Protein AF-A0A0F2T3B1-F1 (afdb_monomer_lite)

Organism: Streptomyces rubellomurinus (strain ATCC 31215) (NCBI:txid359131)

Radius of gyration: 17.21 Å; chains: 1; bounding box: 53×24×45 Å

Foldseek 3Di:
DLLVQLLVCCVVPVQNLVSLQVSLVVLVNDPVLLVVLCVVCCVPQPVDHDPPCSNVSSVVCVVLCSNQRFDDDDPVLVVLLVVLVVLDVVLPDDDPSLVSVLVNCSRNVVSVVNVVSSVPDHRDPPPDD

Secondary structure (DSSP, 8-state):
-HHHHHHHHHHHHS-HHHHHHHHHHHTT--HHHHHHHHHHHHHHHTSSPPTT-HHHHHHHHHHTTTT-------HHHHHHHHHHHHHHHHH----HHHHHHHHHHHHHT-HHHHHHHHHTPPPPPP---

Sequence (129 aa):
TPAQAYATLARRTREPLRSARAVCTALAIPAAETDRRLDDCYDALLANPRPNSEADTGELLEALGVFDVPKTLTPHELAVVDLFLTAIDALGDIRAGHQHGLTRWFTTGNLTAAYLSLTATKPLPTTGN

Structure (mmCIF, N/CA/C/O backbone):
data_AF-A0A0F2T3B1-F1
#
_entry.id   AF-A0A0F2T3B1-F1
#
loop_
_atom_site.group_PDB
_atom_site.id
_atom_site.type_symbol
_atom_site.label_atom_id
_atom_site.label_alt_id
_atom_site.label_comp_id
_atom_site.label_asym_id
_atom_site.label_entity_id
_atom_site.label_seq_id
_atom_site.pdbx_PDB_ins_code
_atom_site.Cartn_x
_atom_site.Cartn_y
_atom_site.Cartn_z
_atom_site.occupancy
_atom_site.B_iso_or_equiv
_atom_site.auth_seq_id
_atom_site.auth_comp_id
_atom_site.auth_asym_id
_atom_site.auth_atom_id
_atom_site.pdbx_PDB_model_num
ATOM 1 N N . THR A 1 1 ? 7.760 11.872 -7.343 1.00 91.75 1 THR A N 1
ATOM 2 C CA . THR A 1 1 ? 7.065 10.928 -6.440 1.00 91.75 1 THR A CA 1
ATOM 3 C C . THR A 1 1 ? 7.769 9.578 -6.471 1.00 91.75 1 THR A C 1
ATOM 5 O O . THR A 1 1 ? 8.597 9.379 -7.366 1.00 91.75 1 THR A O 1
ATOM 8 N N . PRO A 1 2 ? 7.492 8.656 -5.533 1.00 96.50 2 PRO A N 1
ATOM 9 C CA . PRO A 1 2 ? 7.978 7.278 -5.609 1.00 96.50 2 PRO A CA 1
ATOM 10 C C . PRO A 1 2 ? 7.673 6.596 -6.953 1.00 96.50 2 PRO A C 1
ATOM 12 O O . PRO A 1 2 ? 8.589 6.009 -7.531 1.00 96.50 2 PRO A O 1
ATOM 15 N N . ALA A 1 3 ? 6.472 6.777 -7.526 1.00 97.38 3 ALA A N 1
ATOM 16 C CA . ALA A 1 3 ? 6.146 6.275 -8.868 1.00 97.38 3 ALA A CA 1
ATOM 17 C C . ALA A 1 3 ? 7.102 6.789 -9.954 1.00 97.38 3 ALA A C 1
ATOM 19 O O . ALA A 1 3 ? 7.596 6.020 -10.777 1.00 97.38 3 ALA A O 1
ATOM 20 N N . GLN A 1 4 ? 7.423 8.086 -9.948 1.00 97.75 4 GLN A N 1
ATOM 21 C CA . GLN A 1 4 ? 8.346 8.674 -10.928 1.00 97.75 4 GLN A CA 1
ATOM 22 C C . GLN A 1 4 ? 9.784 8.161 -10.758 1.00 97.75 4 GLN A C 1
ATOM 24 O O . GLN A 1 4 ? 10.489 7.941 -11.749 1.00 97.75 4 GLN A O 1
ATOM 29 N N . ALA A 1 5 ? 10.225 7.960 -9.512 1.00 98.00 5 ALA A N 1
ATOM 30 C CA . ALA A 1 5 ? 11.535 7.386 -9.219 1.00 98.00 5 ALA A CA 1
ATOM 31 C C . ALA A 1 5 ? 11.616 5.939 -9.725 1.00 98.00 5 ALA A C 1
ATOM 33 O O . ALA A 1 5 ? 12.559 5.592 -10.440 1.00 98.00 5 ALA A O 1
ATOM 34 N N . TYR A 1 6 ? 10.585 5.138 -9.444 1.00 98.25 6 TYR A N 1
ATOM 35 C CA . TYR A 1 6 ? 10.430 3.793 -9.988 1.00 98.25 6 TYR A CA 1
ATOM 36 C C . TYR A 1 6 ? 10.493 3.804 -11.518 1.00 98.25 6 TYR A C 1
ATOM 38 O O . TYR A 1 6 ? 11.326 3.108 -12.094 1.00 98.25 6 TYR A O 1
ATOM 46 N N . ALA A 1 7 ? 9.677 4.633 -12.175 1.00 97.69 7 ALA A N 1
ATOM 47 C CA . ALA A 1 7 ? 9.578 4.663 -13.631 1.00 97.69 7 ALA A CA 1
ATOM 48 C C . ALA A 1 7 ? 10.922 5.014 -14.286 1.00 97.69 7 ALA A C 1
ATOM 50 O O . ALA A 1 7 ? 11.313 4.436 -15.302 1.00 97.69 7 ALA A O 1
ATOM 51 N N . THR A 1 8 ? 11.660 5.944 -13.676 1.00 97.88 8 THR A N 1
ATOM 52 C CA . THR A 1 8 ? 12.997 6.342 -14.128 1.00 97.88 8 THR A CA 1
ATOM 53 C C . THR A 1 8 ? 14.002 5.201 -13.989 1.00 97.88 8 THR A C 1
ATOM 55 O O . THR A 1 8 ? 14.778 4.952 -14.915 1.00 97.88 8 THR A O 1
ATOM 58 N N . LEU A 1 9 ? 13.997 4.503 -12.850 1.00 97.44 9 LEU A N 1
ATOM 59 C CA . LEU A 1 9 ? 14.886 3.370 -12.600 1.00 97.44 9 LEU A CA 1
ATOM 60 C C . LEU A 1 9 ? 14.564 2.202 -13.533 1.00 97.44 9 LEU A C 1
ATOM 62 O O . LEU A 1 9 ? 15.455 1.751 -14.248 1.00 97.44 9 LEU A O 1
ATOM 66 N N . ALA A 1 10 ? 13.299 1.786 -13.602 1.00 96.44 10 ALA A N 1
ATOM 67 C CA . ALA A 1 10 ? 12.850 0.656 -14.411 1.00 96.44 10 ALA A CA 1
ATOM 68 C C . ALA A 1 10 ? 13.175 0.852 -15.897 1.00 96.44 10 ALA A C 1
ATOM 70 O O . ALA A 1 10 ? 13.669 -0.068 -16.545 1.00 96.44 10 ALA A O 1
ATOM 71 N N . ARG A 1 11 ? 13.004 2.074 -16.421 1.00 95.44 11 ARG A N 1
ATOM 72 C CA . ARG A 1 11 ? 13.357 2.407 -17.809 1.00 95.44 11 ARG A CA 1
ATOM 73 C C . ARG A 1 11 ? 14.856 2.266 -18.084 1.00 95.44 11 ARG A C 1
ATOM 75 O O . ARG A 1 11 ? 15.250 1.841 -19.168 1.00 95.44 11 ARG A O 1
ATOM 82 N N . ARG A 1 12 ? 15.702 2.645 -17.122 1.00 95.75 12 ARG A N 1
ATOM 83 C CA . ARG A 1 12 ? 17.167 2.606 -17.266 1.00 95.75 12 ARG A CA 1
ATOM 84 C C . ARG A 1 12 ? 17.734 1.204 -17.083 1.00 95.75 12 ARG A C 1
ATOM 86 O O . ARG A 1 12 ? 18.636 0.824 -17.820 1.00 95.75 12 ARG A O 1
ATOM 93 N N . THR A 1 13 ? 17.231 0.459 -16.104 1.00 94.50 13 THR A N 1
ATOM 94 C CA . THR A 1 13 ? 17.767 -0.856 -15.727 1.00 94.50 13 THR A CA 1
ATOM 95 C C . THR A 1 13 ? 17.125 -1.996 -16.503 1.00 94.50 13 THR A C 1
ATOM 97 O O . THR A 1 13 ? 17.756 -3.031 -16.678 1.00 94.50 13 THR A O 1
ATOM 100 N N . ARG A 1 14 ? 15.887 -1.809 -16.980 1.00 92.62 14 ARG A N 1
ATOM 101 C CA . ARG A 1 14 ? 15.013 -2.874 -17.497 1.00 92.62 14 ARG A CA 1
ATOM 102 C C . ARG A 1 14 ? 14.746 -3.975 -16.466 1.00 92.62 14 ARG A C 1
ATOM 104 O O . ARG A 1 14 ? 14.453 -5.108 -16.830 1.00 92.62 14 ARG A O 1
ATOM 111 N N . GLU A 1 15 ? 14.811 -3.630 -15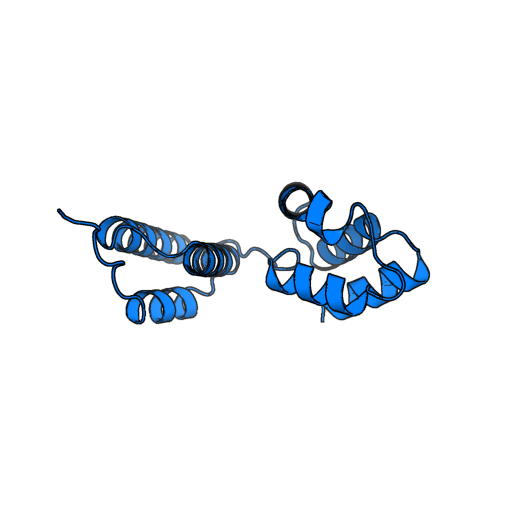.179 1.00 93.50 15 GLU A N 1
ATOM 112 C CA . GLU A 1 15 ? 14.544 -4.542 -14.064 1.00 93.50 15 GLU A CA 1
ATOM 113 C C . GLU A 1 15 ? 13.420 -3.977 -13.169 1.00 93.50 15 GLU A C 1
ATOM 115 O O . GLU A 1 15 ? 13.704 -3.334 -12.152 1.00 93.50 15 GLU A O 1
ATOM 120 N N . PRO A 1 16 ? 12.133 -4.186 -13.518 1.00 94.19 16 PRO A N 1
ATOM 121 C CA . PRO A 1 16 ? 10.999 -3.587 -12.808 1.00 94.19 16 PRO A CA 1
ATOM 122 C C . PRO A 1 16 ? 10.933 -3.973 -11.327 1.00 94.19 16 PRO A C 1
ATOM 124 O O . PRO A 1 16 ? 10.894 -3.097 -10.467 1.00 94.19 16 PRO A O 1
ATOM 127 N N . LEU A 1 17 ? 11.006 -5.270 -11.008 1.00 95.50 17 LEU A N 1
ATOM 128 C CA . LEU A 1 17 ? 10.936 -5.747 -9.622 1.00 95.50 17 LEU A CA 1
ATOM 129 C C . LEU A 1 17 ? 12.064 -5.168 -8.755 1.00 95.50 17 LEU A C 1
ATOM 131 O O . LEU A 1 17 ? 11.827 -4.678 -7.651 1.00 95.50 17 LEU A O 1
ATOM 135 N N . ARG A 1 18 ? 13.301 -5.180 -9.265 1.00 95.88 18 ARG A N 1
ATOM 136 C CA . ARG A 1 18 ? 14.451 -4.604 -8.551 1.00 95.88 18 ARG A CA 1
ATOM 137 C C . ARG A 1 18 ? 14.325 -3.094 -8.390 1.00 95.88 18 ARG A C 1
ATOM 139 O O . ARG A 1 18 ? 14.696 -2.572 -7.345 1.00 95.88 18 ARG A O 1
ATOM 146 N N . SER A 1 19 ? 13.760 -2.405 -9.377 1.00 97.38 19 SER A N 1
ATOM 147 C CA . SER A 1 19 ? 13.513 -0.963 -9.299 1.00 97.38 19 SER A CA 1
ATOM 148 C C . SER A 1 19 ? 12.480 -0.628 -8.220 1.00 97.38 19 SER A C 1
ATOM 150 O O . SER A 1 19 ? 12.705 0.297 -7.445 1.00 97.38 19 SER A O 1
ATOM 152 N N . ALA A 1 20 ? 11.399 -1.406 -8.100 1.00 97.19 20 ALA A N 1
ATOM 153 C CA . ALA A 1 20 ? 10.418 -1.231 -7.026 1.00 97.19 20 ALA A CA 1
ATOM 154 C C . ALA A 1 20 ? 11.048 -1.460 -5.641 1.00 97.19 20 ALA A C 1
ATOM 156 O O . ALA A 1 20 ? 10.943 -0.594 -4.773 1.00 97.19 20 ALA A O 1
ATOM 157 N N . ARG A 1 21 ? 11.807 -2.553 -5.467 1.00 97.62 21 ARG A N 1
ATOM 158 C CA . ARG A 1 21 ? 12.561 -2.831 -4.228 1.00 97.62 21 ARG A CA 1
ATOM 159 C C . ARG A 1 21 ? 13.540 -1.713 -3.868 1.00 97.62 21 ARG A C 1
ATOM 161 O O . ARG A 1 21 ? 13.652 -1.349 -2.698 1.00 97.62 21 ARG A O 1
ATOM 168 N N . ALA A 1 22 ? 14.238 -1.157 -4.857 1.00 97.94 22 ALA A N 1
ATOM 169 C CA . ALA A 1 22 ? 15.180 -0.062 -4.648 1.00 97.94 22 ALA A CA 1
ATOM 170 C C . ALA A 1 22 ? 14.478 1.205 -4.139 1.00 97.94 22 ALA A C 1
ATOM 172 O O . ALA A 1 22 ? 14.975 1.846 -3.215 1.00 97.94 22 ALA A O 1
ATOM 173 N N . VAL A 1 23 ? 13.303 1.537 -4.686 1.00 98.12 23 VAL A N 1
ATOM 174 C CA . VAL A 1 23 ? 12.494 2.663 -4.197 1.00 98.12 23 VAL A CA 1
ATOM 175 C C . VAL A 1 23 ? 12.011 2.413 -2.766 1.00 98.12 23 VAL A C 1
ATOM 177 O O . VAL A 1 23 ? 12.191 3.285 -1.921 1.00 98.12 23 VAL A O 1
ATOM 180 N N . CYS A 1 24 ? 11.482 1.225 -2.453 1.00 97.31 24 CYS A N 1
ATOM 181 C CA . CYS A 1 24 ? 11.071 0.877 -1.086 1.00 97.31 24 CYS A CA 1
ATOM 182 C C . CYS A 1 24 ? 12.238 0.964 -0.088 1.00 97.31 24 CYS A C 1
ATOM 184 O O . CYS A 1 24 ? 12.085 1.511 1.003 1.00 97.31 24 CYS A O 1
ATOM 186 N N . THR A 1 25 ? 13.425 0.507 -0.494 1.00 97.44 25 THR A N 1
ATOM 187 C CA . THR A 1 25 ? 14.653 0.599 0.310 1.00 97.44 25 THR A CA 1
ATOM 188 C C . THR A 1 25 ? 15.048 2.056 0.558 1.00 97.44 25 THR A C 1
ATOM 190 O O . THR A 1 25 ? 15.370 2.423 1.686 1.00 97.44 25 THR A O 1
ATOM 193 N N . ALA A 1 26 ? 14.987 2.910 -0.468 1.00 97.62 26 ALA A N 1
ATOM 194 C CA . ALA A 1 26 ? 15.281 4.338 -0.337 1.00 97.62 26 ALA A CA 1
ATOM 195 C C . ALA A 1 26 ? 14.294 5.067 0.594 1.00 97.62 26 ALA A C 1
ATOM 197 O O . ALA A 1 26 ? 14.662 6.048 1.235 1.00 97.62 26 ALA A O 1
ATOM 198 N N . LEU A 1 27 ? 13.059 4.570 0.691 1.00 96.06 27 LEU A N 1
ATOM 199 C CA . LEU A 1 27 ? 12.027 5.052 1.612 1.00 96.06 27 LEU A CA 1
ATOM 200 C C . LEU A 1 27 ? 12.120 4.431 3.018 1.00 96.06 27 LEU A C 1
ATOM 202 O O . LEU A 1 27 ? 11.253 4.686 3.849 1.00 96.06 27 LEU A O 1
ATOM 206 N N . ALA A 1 28 ? 13.152 3.621 3.284 1.00 95.31 28 ALA A N 1
ATOM 207 C CA . ALA A 1 28 ? 13.346 2.885 4.533 1.00 95.31 28 ALA A CA 1
ATOM 208 C C . ALA A 1 28 ? 12.169 1.960 4.909 1.00 95.31 28 ALA A C 1
ATOM 210 O O . ALA A 1 28 ? 11.937 1.682 6.087 1.00 95.31 28 ALA A O 1
ATOM 211 N N . ILE A 1 29 ? 11.434 1.451 3.914 1.00 94.19 29 ILE A N 1
ATOM 212 C CA . ILE A 1 29 ? 10.396 0.439 4.134 1.00 94.19 29 ILE A CA 1
ATOM 213 C C . ILE A 1 29 ? 11.093 -0.892 4.470 1.00 94.19 29 ILE A C 1
ATOM 215 O O . ILE A 1 29 ? 12.010 -1.293 3.746 1.00 94.19 29 ILE A O 1
ATOM 219 N N . PRO A 1 30 ? 10.688 -1.603 5.541 1.00 91.56 30 PRO A N 1
ATOM 220 C CA . PRO A 1 30 ? 11.284 -2.888 5.896 1.00 91.56 30 PRO A CA 1
ATOM 221 C C . PRO A 1 30 ? 11.234 -3.904 4.746 1.00 91.56 30 PRO A C 1
ATOM 223 O O . PRO A 1 30 ? 10.242 -3.987 4.021 1.00 91.56 30 PRO A O 1
ATOM 226 N N . ALA A 1 31 ? 12.285 -4.718 4.609 1.00 91.25 31 ALA A N 1
ATOM 227 C CA . ALA A 1 31 ? 12.405 -5.687 3.515 1.00 91.25 31 ALA A CA 1
ATOM 228 C C . ALA A 1 31 ? 11.250 -6.702 3.495 1.00 91.25 31 ALA A C 1
ATOM 230 O O . ALA A 1 31 ? 10.642 -6.903 2.452 1.00 91.25 31 ALA A O 1
ATOM 231 N N . ALA A 1 32 ? 10.883 -7.256 4.655 1.00 90.38 32 ALA A N 1
ATOM 232 C CA . ALA A 1 32 ? 9.776 -8.210 4.758 1.00 90.38 32 ALA A CA 1
ATOM 233 C C . ALA A 1 32 ? 8.433 -7.611 4.304 1.00 90.38 32 ALA A C 1
ATOM 235 O O . ALA A 1 32 ? 7.650 -8.274 3.632 1.00 90.38 32 ALA A O 1
ATOM 236 N N . GLU A 1 33 ? 8.183 -6.341 4.631 1.00 90.31 33 GLU A N 1
ATOM 237 C CA . GLU A 1 33 ? 6.971 -5.642 4.195 1.00 90.31 33 GLU A CA 1
ATOM 238 C C . GLU A 1 33 ? 7.018 -5.317 2.698 1.00 90.31 33 GLU A C 1
ATOM 240 O O . GLU A 1 33 ? 6.010 -5.425 2.004 1.00 90.31 33 GLU A O 1
ATOM 245 N N . THR A 1 34 ? 8.197 -4.958 2.187 1.00 93.62 34 THR A N 1
ATOM 246 C CA . THR A 1 34 ? 8.422 -4.740 0.754 1.00 93.62 34 THR A CA 1
ATOM 247 C C . THR A 1 34 ? 8.138 -6.011 -0.042 1.00 93.62 34 THR A C 1
ATOM 249 O O . THR A 1 34 ? 7.407 -5.953 -1.025 1.00 93.62 34 THR A O 1
ATOM 252 N N . ASP A 1 35 ? 8.682 -7.151 0.386 1.00 93.31 35 ASP A N 1
ATOM 253 C CA . ASP A 1 35 ? 8.481 -8.432 -0.292 1.00 93.31 35 ASP A CA 1
ATOM 254 C C . ASP A 1 35 ? 7.009 -8.846 -0.257 1.00 93.31 35 ASP A C 1
ATOM 256 O O . ASP A 1 35 ? 6.445 -9.108 -1.312 1.00 93.31 35 ASP A O 1
ATOM 260 N N . ARG A 1 36 ? 6.345 -8.756 0.904 1.00 91.81 36 ARG A N 1
ATOM 261 C CA . ARG A 1 36 ? 4.906 -9.038 1.023 1.00 91.81 36 ARG A CA 1
ATOM 262 C C . ARG A 1 36 ? 4.065 -8.219 0.035 1.00 91.81 36 ARG A C 1
ATOM 264 O O . ARG A 1 36 ? 3.250 -8.775 -0.689 1.00 91.81 36 ARG A O 1
ATOM 271 N N . ARG A 1 37 ? 4.268 -6.896 -0.021 1.00 91.75 37 ARG A N 1
ATOM 272 C CA . ARG A 1 37 ? 3.505 -6.008 -0.921 1.00 91.75 37 ARG A CA 1
ATOM 273 C C . ARG A 1 37 ? 3.800 -6.259 -2.395 1.00 91.75 37 ARG A C 1
ATOM 275 O O . ARG A 1 37 ? 2.920 -6.091 -3.237 1.00 91.75 37 ARG A O 1
ATOM 282 N N . LEU A 1 38 ? 5.049 -6.583 -2.723 1.00 94.44 38 LEU A N 1
ATOM 283 C CA . LEU A 1 38 ? 5.430 -6.863 -4.101 1.00 94.44 38 LEU A CA 1
ATOM 284 C C . LEU A 1 38 ? 4.890 -8.214 -4.555 1.00 94.44 38 LEU A C 1
ATOM 286 O O . LEU A 1 38 ? 4.397 -8.277 -5.674 1.00 94.44 38 LEU A O 1
ATOM 290 N N . ASP A 1 39 ? 4.901 -9.232 -3.696 1.00 93.44 39 ASP A N 1
ATOM 291 C CA . ASP A 1 39 ? 4.304 -10.540 -3.973 1.00 93.44 39 ASP A CA 1
ATOM 292 C C . ASP A 1 39 ? 2.802 -10.409 -4.280 1.00 93.44 39 ASP A C 1
ATOM 294 O O . ASP A 1 39 ? 2.340 -10.948 -5.286 1.00 93.44 39 ASP A O 1
ATOM 298 N N . ASP A 1 40 ? 2.066 -9.592 -3.513 1.00 88.81 40 ASP A N 1
ATOM 299 C CA . ASP A 1 40 ? 0.627 -9.340 -3.717 1.00 88.81 40 ASP A CA 1
ATOM 300 C C . ASP A 1 40 ? 0.295 -8.760 -5.112 1.00 88.81 40 ASP A C 1
ATOM 302 O O . ASP A 1 40 ? -0.816 -8.934 -5.618 1.00 88.81 40 ASP A O 1
ATOM 306 N N . CYS A 1 41 ? 1.235 -8.047 -5.746 1.00 89.94 41 CYS A N 1
ATOM 307 C CA . CYS A 1 41 ? 1.014 -7.362 -7.027 1.00 89.94 41 CYS A CA 1
ATOM 308 C C . CYS A 1 41 ? 1.888 -7.881 -8.181 1.00 89.94 41 CYS A C 1
ATOM 310 O O . CYS A 1 41 ? 1.770 -7.391 -9.311 1.00 89.94 41 CYS A O 1
ATOM 312 N N . TYR A 1 42 ? 2.757 -8.862 -7.917 1.00 91.50 42 TYR A N 1
ATOM 313 C CA . TYR A 1 42 ? 3.830 -9.259 -8.825 1.00 91.50 42 TYR A CA 1
ATOM 314 C C . TYR A 1 42 ? 3.296 -9.734 -10.174 1.00 91.50 42 TYR A C 1
ATOM 316 O O . TYR A 1 42 ? 3.667 -9.184 -11.214 1.00 91.50 42 TYR A O 1
ATOM 324 N N . ASP A 1 43 ? 2.385 -10.705 -10.162 1.00 89.88 43 ASP A N 1
ATOM 325 C CA . ASP A 1 43 ? 1.849 -11.300 -11.388 1.00 89.88 43 ASP A CA 1
ATOM 326 C C . ASP A 1 43 ? 1.080 -10.281 -12.234 1.00 89.88 43 ASP A C 1
ATOM 328 O O . ASP A 1 43 ? 1.158 -10.292 -13.464 1.00 89.88 43 ASP A O 1
ATOM 332 N N . ALA A 1 44 ? 0.371 -9.362 -11.575 1.00 87.81 44 ALA A N 1
ATOM 333 C CA . ALA A 1 44 ? -0.463 -8.372 -12.239 1.00 87.81 44 ALA A CA 1
ATOM 334 C C . ALA A 1 44 ? 0.349 -7.237 -12.881 1.00 87.81 44 ALA A C 1
ATOM 336 O O . ALA A 1 44 ? -0.040 -6.735 -13.936 1.00 87.81 44 ALA A O 1
ATOM 337 N N . LEU A 1 45 ? 1.450 -6.813 -12.250 1.00 89.44 45 LEU A N 1
ATOM 338 C CA . LEU A 1 45 ? 2.140 -5.569 -12.616 1.00 89.44 45 LEU A CA 1
ATOM 339 C C . LEU A 1 45 ? 3.603 -5.742 -13.032 1.00 89.44 45 LEU A C 1
ATOM 341 O O . LEU A 1 45 ? 4.123 -4.904 -13.768 1.00 89.44 45 LEU A O 1
ATOM 345 N N . LEU A 1 46 ? 4.291 -6.783 -12.560 1.00 91.19 46 LEU A N 1
ATOM 346 C CA . LEU A 1 46 ? 5.755 -6.866 -12.627 1.00 91.19 46 LEU A CA 1
ATOM 347 C C . LEU A 1 46 ? 6.283 -8.102 -13.360 1.00 91.19 46 LEU A C 1
ATOM 349 O O . LEU A 1 46 ? 7.395 -8.038 -13.885 1.00 91.19 46 LEU A O 1
ATOM 353 N N . ALA A 1 47 ? 5.515 -9.193 -13.429 1.00 91.25 47 ALA A N 1
ATOM 354 C CA . ALA A 1 47 ? 5.928 -10.430 -14.095 1.00 91.25 47 ALA A CA 1
ATOM 355 C C . ALA A 1 47 ? 6.094 -10.258 -15.615 1.00 91.25 47 ALA A C 1
ATOM 357 O O . ALA A 1 47 ? 7.029 -10.794 -16.206 1.00 91.25 47 ALA A O 1
ATOM 358 N N . ASN A 1 48 ? 5.209 -9.478 -16.246 1.00 87.62 48 ASN A N 1
ATOM 359 C CA . ASN A 1 48 ? 5.192 -9.250 -17.694 1.00 87.62 48 ASN A CA 1
ATOM 360 C C . ASN A 1 48 ? 5.064 -7.747 -18.008 1.00 87.62 48 ASN A C 1
ATOM 362 O O . ASN A 1 48 ? 3.982 -7.284 -18.383 1.00 87.62 48 ASN A O 1
ATOM 366 N N . PRO A 1 49 ? 6.142 -6.960 -17.832 1.00 81.50 49 PRO A N 1
ATOM 367 C CA . PRO A 1 49 ? 6.103 -5.517 -18.041 1.00 81.50 49 PRO A CA 1
ATOM 368 C C . PRO A 1 49 ? 5.809 -5.192 -19.509 1.00 81.50 49 PRO A C 1
ATOM 370 O O . PRO A 1 49 ? 6.441 -5.728 -20.424 1.00 81.50 49 PRO A O 1
ATOM 373 N N . ARG A 1 50 ? 4.858 -4.284 -19.748 1.00 84.81 50 ARG A N 1
ATOM 374 C CA . ARG A 1 50 ? 4.573 -3.805 -21.103 1.00 84.81 50 ARG A CA 1
ATOM 375 C C . ARG A 1 50 ? 5.653 -2.800 -21.531 1.00 84.81 50 ARG A C 1
ATOM 377 O O . ARG A 1 50 ? 6.129 -2.019 -20.706 1.00 84.81 50 ARG A O 1
ATOM 384 N N . PRO A 1 51 ? 6.048 -2.770 -22.815 1.00 86.19 51 PRO A N 1
ATOM 385 C CA . PRO A 1 51 ? 6.972 -1.751 -23.299 1.00 86.19 51 PRO A CA 1
ATOM 386 C C . PRO A 1 51 ? 6.435 -0.337 -23.040 1.00 86.19 51 PRO A C 1
ATOM 388 O O . PRO A 1 51 ? 5.279 -0.055 -23.347 1.00 86.19 51 PRO A O 1
ATOM 391 N N . ASN A 1 52 ? 7.290 0.554 -22.528 1.00 90.44 52 ASN A N 1
ATOM 392 C CA . ASN A 1 52 ? 6.984 1.962 -22.249 1.00 90.44 52 ASN A CA 1
ATOM 393 C C . ASN A 1 52 ? 5.883 2.219 -21.199 1.00 90.44 52 ASN A C 1
ATOM 395 O O . ASN A 1 52 ? 5.403 3.348 -21.108 1.00 90.44 52 ASN A O 1
ATOM 399 N N . SER A 1 53 ? 5.491 1.223 -20.396 1.00 93.50 53 SER A N 1
ATOM 400 C CA . SER A 1 53 ? 4.451 1.376 -19.366 1.00 93.50 53 SER A CA 1
ATOM 401 C C . SER A 1 53 ? 4.994 1.716 -17.977 1.00 93.50 53 SER A C 1
ATOM 403 O O . SER A 1 53 ? 4.274 1.582 -16.990 1.00 93.50 53 SER A O 1
ATOM 405 N N . GLU A 1 54 ? 6.267 2.099 -17.846 1.00 96.25 54 GLU A N 1
ATOM 406 C CA . GLU A 1 54 ? 6.909 2.232 -16.532 1.00 96.25 54 GLU A CA 1
ATOM 407 C C . GLU A 1 54 ? 6.273 3.336 -15.680 1.00 96.25 54 GLU A C 1
ATOM 409 O O . GLU A 1 54 ? 6.234 3.211 -14.458 1.00 96.25 54 GLU A O 1
ATOM 414 N N . ALA A 1 55 ? 5.767 4.397 -16.319 1.00 96.62 55 ALA A N 1
ATOM 415 C CA . ALA A 1 55 ? 5.041 5.471 -15.643 1.00 96.62 55 ALA A CA 1
ATOM 416 C C . ALA A 1 55 ? 3.728 4.945 -15.046 1.00 96.62 55 ALA A C 1
ATOM 418 O O . ALA A 1 55 ? 3.584 4.949 -13.826 1.00 96.62 55 ALA A O 1
ATOM 419 N N . ASP A 1 56 ? 2.853 4.384 -15.884 1.00 95.38 56 ASP A N 1
ATOM 420 C CA . ASP A 1 56 ? 1.568 3.805 -15.469 1.00 95.38 56 ASP A CA 1
ATOM 421 C C . ASP A 1 56 ? 1.752 2.714 -14.404 1.00 95.38 56 ASP A C 1
ATOM 423 O O . ASP A 1 56 ? 1.025 2.651 -13.417 1.00 95.38 56 ASP A O 1
ATOM 427 N N . THR A 1 57 ? 2.769 1.864 -14.567 1.00 95.81 57 THR A N 1
ATOM 428 C CA . THR A 1 57 ? 3.083 0.806 -13.595 1.00 95.81 57 THR A CA 1
ATOM 429 C C . THR A 1 57 ? 3.508 1.411 -12.258 1.00 95.81 57 THR A C 1
ATOM 431 O O . THR A 1 57 ? 3.056 0.959 -11.211 1.00 95.81 57 THR A O 1
ATOM 434 N N . GLY A 1 58 ? 4.337 2.459 -12.278 1.00 96.62 58 GLY A N 1
ATOM 435 C CA . GLY A 1 58 ? 4.722 3.189 -11.073 1.00 96.62 58 GLY A CA 1
ATOM 436 C C . GLY A 1 58 ? 3.524 3.792 -10.348 1.00 96.62 58 GLY A C 1
ATOM 437 O O . GLY A 1 58 ? 3.436 3.681 -9.127 1.00 96.62 58 GLY A O 1
ATOM 438 N N . GLU A 1 59 ? 2.591 4.388 -11.090 1.00 96.50 59 GLU A N 1
ATOM 439 C CA . GLU A 1 59 ? 1.358 4.951 -10.533 1.00 96.50 59 GLU A CA 1
ATOM 440 C C . GLU A 1 59 ? 0.472 3.872 -9.904 1.00 96.50 59 GLU A C 1
ATOM 442 O O . GLU A 1 59 ? -0.031 4.063 -8.798 1.00 96.50 59 GLU A O 1
ATOM 447 N N . LEU A 1 60 ? 0.334 2.711 -10.551 1.00 94.88 60 LEU A N 1
ATOM 448 C CA . LEU A 1 60 ? -0.416 1.579 -10.002 1.00 94.88 60 LEU A CA 1
ATOM 449 C C . LEU A 1 60 ? 0.224 1.032 -8.719 1.00 94.88 60 LEU A C 1
ATOM 451 O O . LEU A 1 60 ? -0.485 0.783 -7.747 1.00 94.88 60 LEU A O 1
ATOM 455 N N . LEU A 1 61 ? 1.553 0.901 -8.671 1.00 95.12 61 LEU A N 1
ATOM 456 C CA . LEU A 1 61 ? 2.268 0.495 -7.453 1.00 95.12 61 LEU A CA 1
ATOM 457 C C . LEU A 1 61 ? 2.055 1.502 -6.309 1.00 95.12 61 LEU A C 1
ATOM 459 O O . LEU A 1 61 ? 1.848 1.107 -5.162 1.00 95.12 61 LEU A O 1
ATOM 463 N N . GLU A 1 62 ? 2.073 2.804 -6.608 1.00 93.88 62 GLU A N 1
ATOM 464 C CA . GLU A 1 62 ? 1.809 3.860 -5.624 1.00 93.88 62 GLU A CA 1
ATOM 465 C C . GLU A 1 62 ? 0.348 3.843 -5.143 1.00 93.88 62 GLU A C 1
ATOM 467 O O . GLU A 1 62 ? 0.085 4.000 -3.949 1.00 93.88 62 GLU A O 1
ATOM 472 N N . ALA A 1 63 ? -0.603 3.588 -6.043 1.00 89.75 63 ALA A N 1
ATOM 473 C CA . ALA A 1 63 ? -2.021 3.464 -5.714 1.00 89.75 63 ALA A CA 1
ATOM 474 C C . ALA A 1 63 ? -2.317 2.247 -4.823 1.00 89.75 63 ALA A C 1
ATOM 476 O O . ALA A 1 63 ? -3.132 2.356 -3.909 1.00 89.75 63 ALA A O 1
ATOM 477 N N . LEU A 1 64 ? -1.618 1.129 -5.048 1.00 88.81 64 LEU A N 1
ATOM 478 C CA . LEU A 1 64 ? -1.686 -0.087 -4.227 1.00 88.81 64 LEU A CA 1
ATOM 479 C C . LEU A 1 64 ? -0.940 0.032 -2.887 1.00 88.81 64 LEU A C 1
ATOM 481 O O . LEU A 1 64 ? -0.939 -0.908 -2.095 1.00 88.81 64 LEU A O 1
ATOM 485 N N . GLY A 1 65 ? -0.278 1.164 -2.629 1.00 90.69 65 GLY A N 1
ATOM 486 C CA . GLY A 1 65 ? 0.429 1.415 -1.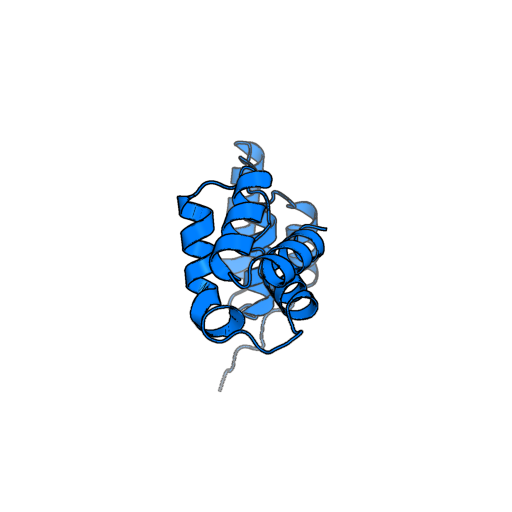377 1.00 90.69 65 GLY A CA 1
ATOM 487 C C . GLY A 1 65 ? 1.778 0.706 -1.250 1.00 90.69 65 GLY A C 1
ATOM 488 O O . GLY A 1 65 ? 2.344 0.639 -0.158 1.00 90.69 65 GLY A O 1
ATOM 489 N N . VAL A 1 66 ? 2.357 0.214 -2.352 1.00 94.25 66 VAL A N 1
ATOM 490 C CA . VAL A 1 66 ? 3.682 -0.439 -2.343 1.00 94.25 66 VAL A CA 1
ATOM 491 C C . VAL A 1 66 ? 4.738 0.482 -1.724 1.00 94.25 66 VAL A C 1
ATOM 493 O O . VAL A 1 66 ? 5.566 0.039 -0.927 1.00 94.25 66 VAL A O 1
ATOM 496 N N . PHE A 1 67 ? 4.649 1.781 -2.013 1.00 94.81 67 PHE A N 1
ATOM 497 C CA . PHE A 1 67 ? 5.587 2.804 -1.545 1.00 94.81 67 PHE A CA 1
ATOM 498 C C . PHE A 1 67 ? 5.163 3.527 -0.260 1.00 94.81 67 PHE A C 1
ATOM 500 O O . PHE A 1 67 ? 5.804 4.505 0.123 1.00 94.81 67 PHE A O 1
ATOM 507 N N . ASP A 1 68 ? 4.108 3.080 0.420 1.00 92.62 68 ASP A N 1
ATOM 508 C CA . ASP A 1 68 ? 3.686 3.726 1.660 1.00 92.62 68 ASP A CA 1
ATOM 509 C C . ASP A 1 68 ? 4.664 3.449 2.792 1.00 92.62 68 ASP A C 1
ATOM 511 O O . ASP A 1 68 ? 4.934 2.297 3.131 1.00 92.62 68 ASP A O 1
ATOM 515 N N . VAL A 1 69 ? 5.160 4.499 3.435 1.00 90.56 69 VAL A N 1
ATOM 516 C CA . VAL A 1 69 ? 6.044 4.338 4.588 1.00 90.56 69 VAL A CA 1
ATOM 517 C C . VAL A 1 69 ? 5.192 3.959 5.802 1.00 90.56 69 VAL A C 1
ATOM 519 O O . VAL A 1 69 ? 4.368 4.774 6.230 1.00 90.56 69 VAL A O 1
ATOM 522 N N . PRO A 1 70 ? 5.341 2.739 6.357 1.00 85.81 70 PRO A N 1
ATOM 523 C CA . PRO A 1 70 ? 4.600 2.358 7.545 1.00 85.81 70 PRO A CA 1
ATOM 524 C C . PRO A 1 70 ? 5.036 3.235 8.719 1.00 85.81 70 PRO A C 1
ATOM 526 O O . PRO A 1 70 ? 6.228 3.443 8.956 1.00 85.81 70 PRO A O 1
ATOM 529 N N . LYS A 1 71 ? 4.060 3.744 9.465 1.00 88.88 71 LYS A N 1
ATOM 530 C CA . LYS A 1 71 ? 4.297 4.504 10.688 1.00 88.88 71 LYS A CA 1
ATOM 531 C C . LYS A 1 71 ? 4.179 3.567 11.883 1.00 88.88 71 LYS A C 1
ATOM 533 O O . LYS A 1 71 ? 3.199 2.840 12.014 1.00 88.88 71 LYS A O 1
ATOM 538 N N . THR A 1 72 ? 5.127 3.652 12.812 1.00 89.38 72 THR A N 1
ATOM 539 C CA . THR A 1 72 ? 4.940 3.068 14.143 1.00 89.38 72 THR A CA 1
ATOM 540 C C . THR A 1 72 ? 3.854 3.850 14.873 1.00 89.38 72 THR A C 1
ATOM 542 O O . THR A 1 72 ? 4.061 5.007 15.247 1.00 89.38 72 THR A O 1
ATOM 545 N N . LEU A 1 73 ? 2.687 3.234 15.043 1.00 90.56 73 LEU A N 1
ATOM 546 C CA . LEU A 1 73 ? 1.573 3.838 15.762 1.00 90.56 73 LEU A CA 1
ATOM 547 C C . LEU A 1 73 ? 1.880 3.916 17.260 1.00 90.56 73 LEU A C 1
ATOM 549 O O . LEU A 1 73 ? 2.431 2.990 17.858 1.00 90.56 73 LEU A O 1
ATOM 553 N N . THR A 1 74 ? 1.510 5.035 17.871 1.00 94.88 74 THR A N 1
ATOM 554 C CA . THR A 1 74 ? 1.546 5.197 19.329 1.00 94.88 74 THR A CA 1
ATOM 555 C C . THR A 1 74 ? 0.470 4.333 20.003 1.00 94.88 74 THR A C 1
ATOM 557 O O . THR A 1 74 ? -0.512 3.967 19.356 1.00 94.88 74 THR A O 1
ATOM 560 N N . PRO A 1 75 ? 0.569 4.052 21.319 1.00 96.19 75 PRO A N 1
ATOM 561 C CA . PRO A 1 75 ? -0.474 3.314 22.039 1.00 96.19 75 PRO A CA 1
ATOM 562 C C . PRO A 1 75 ? -1.875 3.929 21.903 1.00 96.19 75 PRO A C 1
ATOM 564 O O . PRO A 1 75 ? -2.860 3.209 21.783 1.00 96.19 75 PRO A O 1
ATOM 567 N N . HIS A 1 76 ? -1.966 5.262 21.870 1.00 95.75 76 HIS A N 1
ATOM 568 C CA . HIS A 1 76 ? -3.230 5.962 21.648 1.00 95.75 76 HIS A CA 1
ATOM 569 C C . HIS A 1 76 ? -3.772 5.738 20.228 1.00 95.75 76 HIS A C 1
ATOM 571 O O . HIS A 1 76 ? -4.958 5.494 20.045 1.00 95.75 76 HIS A O 1
ATOM 577 N N . GLU A 1 77 ? -2.911 5.803 19.213 1.00 94.81 77 GLU A N 1
ATOM 578 C CA . GLU A 1 77 ? -3.307 5.560 17.822 1.00 94.81 77 GLU A CA 1
ATOM 579 C C . GLU A 1 77 ? -3.740 4.112 17.590 1.00 94.81 77 GLU A C 1
ATOM 581 O O . GLU A 1 77 ? -4.702 3.887 16.863 1.00 94.81 77 GLU A O 1
ATOM 586 N N . LEU A 1 78 ? -3.091 3.148 18.248 1.00 95.06 78 LEU A N 1
ATOM 587 C CA .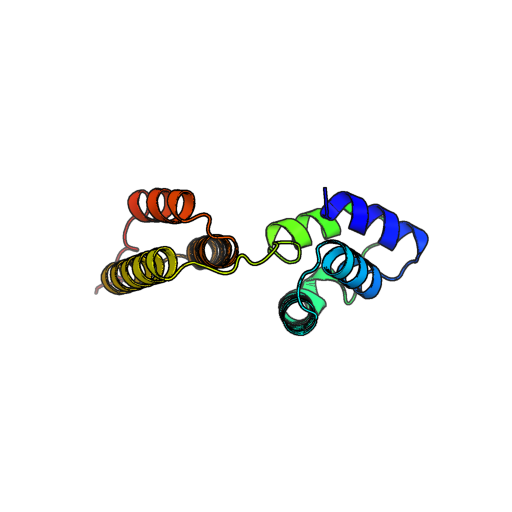 LEU A 1 78 ? -3.519 1.747 18.242 1.00 95.06 78 LEU A CA 1
ATOM 588 C C . LEU A 1 78 ? -4.914 1.585 18.852 1.00 95.06 78 LEU A C 1
ATOM 590 O O . LEU A 1 78 ? -5.776 0.985 18.222 1.00 95.06 78 LEU A O 1
ATOM 594 N N . ALA A 1 79 ? -5.178 2.210 20.004 1.00 96.06 79 ALA A N 1
ATOM 595 C CA . ALA A 1 79 ? -6.510 2.184 20.610 1.00 96.06 79 ALA A CA 1
ATOM 596 C C . ALA A 1 79 ? -7.586 2.792 19.689 1.00 96.06 79 ALA A C 1
ATOM 598 O O . ALA A 1 79 ? -8.717 2.315 19.642 1.00 96.06 79 ALA A O 1
ATOM 599 N N . VAL A 1 80 ? -7.243 3.829 18.918 1.00 95.12 80 VAL A N 1
ATOM 600 C CA . VAL A 1 80 ? -8.144 4.395 17.902 1.00 95.12 80 VAL A CA 1
ATOM 601 C C . VAL A 1 80 ? -8.362 3.423 16.734 1.00 95.12 80 VAL A C 1
ATOM 603 O O . VAL A 1 80 ? -9.489 3.305 16.257 1.00 95.12 80 VAL A O 1
ATOM 606 N N . VAL A 1 81 ? -7.329 2.702 16.283 1.00 94.12 81 VAL A N 1
ATOM 607 C CA . VAL A 1 81 ? -7.473 1.639 15.270 1.00 94.12 81 VAL A CA 1
ATOM 608 C C . VAL A 1 81 ? -8.401 0.529 15.764 1.00 94.12 81 VAL A C 1
ATOM 610 O O . VAL A 1 81 ? -9.299 0.138 15.023 1.00 94.12 81 VAL A O 1
ATOM 613 N N . ASP A 1 82 ? -8.275 0.092 17.016 1.00 94.38 82 ASP A N 1
ATOM 614 C CA . ASP A 1 82 ? -9.157 -0.930 17.596 1.00 94.38 82 ASP A CA 1
ATOM 615 C C . ASP A 1 82 ? -10.632 -0.485 17.607 1.00 94.38 82 ASP A C 1
ATOM 617 O O . ASP A 1 82 ? -11.540 -1.267 17.300 1.00 94.38 82 ASP A O 1
ATOM 621 N N . LEU A 1 83 ? -10.888 0.799 17.887 1.00 94.69 83 LEU A N 1
ATOM 622 C CA . LEU A 1 83 ? -12.231 1.381 17.791 1.00 94.69 83 LEU A CA 1
ATOM 623 C C . LEU A 1 83 ? -12.751 1.398 16.348 1.00 94.69 83 LEU A C 1
ATOM 625 O O . LEU A 1 83 ? -13.934 1.130 16.128 1.00 94.69 83 LEU A O 1
ATOM 629 N N . PHE A 1 84 ? -11.896 1.677 15.359 1.00 92.31 84 PHE A N 1
ATOM 630 C CA . PHE A 1 84 ? -12.297 1.586 13.954 1.00 92.31 84 PHE A CA 1
ATOM 631 C C . PHE A 1 84 ? -12.642 0.162 13.543 1.00 92.31 84 PHE A C 1
ATOM 633 O O . PHE A 1 84 ? -13.661 -0.030 12.887 1.00 92.31 84 PHE A O 1
ATOM 640 N N . LEU A 1 85 ? -11.832 -0.824 13.930 1.00 90.50 85 LEU A N 1
ATOM 641 C CA . LEU A 1 85 ? -12.096 -2.231 13.630 1.00 90.50 85 LEU A CA 1
ATOM 642 C C . LEU A 1 85 ? -13.427 -2.678 14.246 1.00 90.50 85 LEU A C 1
ATOM 644 O O . LEU A 1 85 ? -14.262 -3.238 13.546 1.00 90.50 85 LEU A O 1
ATOM 648 N N . THR A 1 86 ? -13.691 -2.289 15.497 1.00 91.88 86 THR A N 1
ATOM 649 C CA . THR A 1 86 ? -14.987 -2.529 16.155 1.00 91.88 86 THR A CA 1
ATOM 650 C C . THR A 1 86 ? -16.154 -1.901 15.379 1.00 91.88 86 THR A C 1
ATOM 652 O O . THR A 1 86 ? -17.212 -2.511 15.227 1.00 91.88 86 THR A O 1
ATOM 655 N N . ALA A 1 87 ? -15.984 -0.674 14.875 1.00 89.25 87 ALA A N 1
ATOM 656 C CA . ALA A 1 87 ? -17.013 0.007 14.091 1.00 89.25 87 ALA A CA 1
ATOM 657 C C . ALA A 1 87 ? -17.240 -0.648 12.717 1.00 89.25 87 ALA A C 1
ATOM 659 O O . ALA A 1 87 ? -18.379 -0.710 12.260 1.00 89.25 87 ALA A O 1
ATOM 660 N N . ILE A 1 88 ? -16.178 -1.139 12.073 1.00 87.44 88 ILE A N 1
ATOM 661 C CA . ILE A 1 88 ? -16.249 -1.881 10.806 1.00 87.44 88 ILE A CA 1
ATOM 662 C C . ILE A 1 88 ? -17.013 -3.189 11.012 1.00 87.44 88 ILE A C 1
ATOM 664 O O . ILE A 1 88 ? -17.949 -3.458 10.263 1.00 87.44 88 ILE A O 1
ATOM 668 N N . ASP A 1 89 ? -16.686 -3.945 12.060 1.00 86.38 89 ASP A N 1
ATOM 669 C CA . ASP A 1 89 ? -17.377 -5.194 12.388 1.00 86.38 89 ASP A CA 1
ATOM 670 C C . ASP A 1 89 ? -18.874 -4.959 12.645 1.00 86.38 89 ASP A C 1
ATOM 672 O O . ASP A 1 89 ? -19.722 -5.723 12.184 1.00 86.38 89 ASP A O 1
ATOM 676 N N . ALA A 1 90 ? -19.219 -3.863 13.330 1.00 87.00 90 ALA A N 1
ATOM 677 C CA . ALA A 1 90 ? -20.609 -3.479 13.567 1.00 87.00 90 ALA A CA 1
ATOM 678 C C . ALA A 1 90 ? -21.346 -3.022 12.292 1.00 87.00 90 ALA A C 1
ATOM 680 O O . ALA A 1 90 ? -22.565 -3.175 12.201 1.00 87.00 90 ALA A O 1
ATOM 681 N N . LEU A 1 91 ? -20.631 -2.447 11.320 1.00 84.00 91 LEU A N 1
ATOM 682 C CA . LEU A 1 91 ? -21.197 -1.986 10.050 1.00 84.00 91 LEU A CA 1
ATOM 683 C C . LEU A 1 91 ? -21.546 -3.151 9.107 1.00 84.00 91 LEU A C 1
ATOM 685 O O . LEU A 1 91 ? -22.425 -3.000 8.256 1.00 84.00 91 LEU A O 1
ATOM 689 N N . GLY A 1 92 ? -20.891 -4.303 9.274 1.00 79.94 92 GLY A N 1
ATOM 690 C CA . GLY A 1 92 ? -21.025 -5.458 8.389 1.00 79.94 92 GLY A CA 1
ATOM 691 C C . GLY A 1 92 ? -20.219 -5.288 7.100 1.00 79.94 92 GLY A C 1
ATOM 692 O O . GLY A 1 92 ? -19.166 -4.650 7.088 1.00 79.94 92 GLY A O 1
ATOM 693 N N . ASP A 1 93 ? -20.696 -5.868 5.996 1.00 79.06 93 ASP A N 1
ATOM 694 C CA . ASP A 1 93 ? -19.927 -5.901 4.750 1.00 79.06 93 ASP A CA 1
ATOM 695 C C . ASP A 1 93 ? -19.603 -4.495 4.216 1.00 79.06 93 ASP A C 1
ATOM 697 O O . ASP A 1 93 ? -20.482 -3.678 3.914 1.00 79.06 93 ASP A O 1
ATOM 701 N N . ILE A 1 94 ? -18.307 -4.250 4.013 1.00 77.94 94 ILE A N 1
ATOM 702 C CA . ILE A 1 94 ? -17.769 -3.078 3.321 1.00 77.94 94 ILE A CA 1
ATOM 703 C C . ILE A 1 94 ? -17.169 -3.486 1.975 1.00 77.94 94 ILE A C 1
ATOM 705 O O . ILE A 1 94 ? -16.664 -4.590 1.788 1.00 77.94 94 ILE A O 1
ATOM 709 N N . ARG A 1 95 ? -17.205 -2.578 0.993 1.00 77.50 95 ARG A N 1
ATOM 710 C CA . ARG A 1 95 ? -16.630 -2.845 -0.336 1.00 77.50 95 ARG A CA 1
ATOM 711 C C . ARG A 1 95 ? -15.116 -3.069 -0.231 1.00 77.50 95 ARG A C 1
ATOM 713 O O . ARG A 1 95 ? -14.434 -2.279 0.416 1.00 77.50 95 ARG A O 1
ATOM 720 N N . ALA A 1 96 ? -14.575 -4.039 -0.971 1.00 72.50 96 ALA A N 1
ATOM 721 C CA . ALA A 1 96 ? -13.148 -4.392 -0.940 1.00 72.50 96 ALA A CA 1
ATOM 722 C C . ALA A 1 96 ? -12.195 -3.197 -1.169 1.00 72.50 96 ALA A C 1
ATOM 724 O O . ALA A 1 96 ? -11.209 -3.037 -0.455 1.00 72.50 96 ALA A O 1
ATOM 725 N N . GLY A 1 97 ? -12.515 -2.296 -2.107 1.00 73.00 97 GLY A N 1
ATOM 726 C CA . GLY A 1 97 ? -11.714 -1.081 -2.328 1.00 73.00 97 GLY A CA 1
ATOM 727 C C . GLY A 1 97 ? -11.715 -0.118 -1.133 1.00 73.00 97 GLY A C 1
ATOM 728 O O . GLY A 1 97 ? -10.724 0.559 -0.875 1.00 73.00 97 GLY A O 1
ATOM 729 N N . HIS A 1 98 ? -12.806 -0.093 -0.364 1.00 75.75 98 HIS A N 1
ATOM 730 C CA . HIS A 1 98 ? -12.906 0.693 0.862 1.00 75.75 98 HIS A CA 1
ATOM 731 C C . HIS A 1 98 ? -12.070 0.072 1.990 1.00 75.75 98 HIS A C 1
ATOM 733 O O . HIS A 1 98 ? -11.335 0.776 2.678 1.00 75.75 98 HIS A O 1
ATOM 739 N N . GLN A 1 99 ? -12.117 -1.256 2.125 1.00 79.94 99 GLN A N 1
ATOM 740 C CA . GLN A 1 99 ? -11.279 -2.004 3.065 1.00 79.94 99 GLN A CA 1
ATOM 741 C C . GLN A 1 99 ? -9.780 -1.807 2.782 1.00 79.94 99 GLN A C 1
ATOM 743 O O . GLN A 1 99 ? -8.990 -1.615 3.710 1.00 79.94 99 GLN A O 1
ATOM 748 N N . HIS A 1 100 ? -9.388 -1.789 1.504 1.00 78.62 100 HIS A N 1
ATOM 749 C CA . HIS A 1 100 ? -8.012 -1.506 1.093 1.00 78.62 100 HIS A CA 1
ATOM 750 C C . HIS A 1 100 ? -7.564 -0.097 1.524 1.00 78.62 100 HIS A C 1
ATOM 752 O O . HIS A 1 100 ? -6.499 0.055 2.122 1.00 78.62 100 HIS A O 1
ATOM 758 N N . GLY A 1 101 ? -8.406 0.923 1.310 1.00 83.00 101 GLY A N 1
ATOM 759 C CA . GLY A 1 101 ? -8.137 2.294 1.762 1.00 83.00 101 GLY A CA 1
ATOM 760 C C . GLY A 1 101 ? -7.968 2.411 3.282 1.00 83.00 101 GLY A C 1
ATOM 761 O O . GLY A 1 101 ? -7.018 3.040 3.746 1.00 83.00 101 GLY A O 1
ATOM 762 N N . LEU A 1 102 ? -8.829 1.749 4.061 1.00 85.75 102 LEU A N 1
ATOM 763 C CA . LEU A 1 102 ? -8.732 1.732 5.527 1.00 85.75 102 LEU A CA 1
ATOM 764 C C . LEU A 1 102 ? -7.439 1.083 6.016 1.00 85.75 102 LEU A C 1
ATOM 766 O O . LEU A 1 102 ? -6.731 1.671 6.832 1.00 85.75 102 LEU A O 1
ATOM 770 N N . THR A 1 103 ? -7.091 -0.078 5.460 1.00 83.81 103 THR A N 1
ATOM 771 C CA . THR A 1 103 ? -5.841 -0.780 5.786 1.00 83.81 103 THR A CA 1
ATOM 772 C C . THR A 1 103 ? -4.638 0.129 5.540 1.00 83.81 103 THR A C 1
ATOM 774 O O . THR A 1 103 ? -3.795 0.305 6.419 1.00 83.81 103 THR A O 1
ATOM 777 N N . ARG A 1 104 ? -4.608 0.797 4.380 1.00 86.50 104 ARG A N 1
ATOM 778 C CA . ARG A 1 104 ? -3.564 1.758 4.013 1.00 86.50 104 ARG A CA 1
ATOM 779 C C . ARG A 1 104 ? -3.439 2.906 5.018 1.00 86.50 104 ARG A C 1
ATOM 781 O O . ARG A 1 104 ? -2.331 3.273 5.421 1.00 86.50 104 ARG A O 1
ATOM 788 N N . TRP A 1 105 ? -4.559 3.486 5.443 1.00 90.50 105 TRP A N 1
ATOM 789 C CA . TRP A 1 105 ? -4.550 4.580 6.415 1.00 90.50 105 TRP A CA 1
ATOM 790 C C . TRP A 1 105 ? -4.146 4.134 7.817 1.00 90.50 105 TRP A C 1
ATOM 792 O O . TRP A 1 105 ? -3.473 4.900 8.502 1.00 90.50 105 TRP A O 1
ATOM 802 N N . PHE A 1 106 ? -4.468 2.908 8.232 1.00 90.06 106 PHE A N 1
ATOM 803 C CA . PHE A 1 106 ? -3.952 2.356 9.487 1.00 90.06 106 PHE A CA 1
ATOM 804 C C . PHE A 1 106 ? -2.435 2.161 9.421 1.00 90.06 106 PHE A C 1
ATOM 806 O O . PHE A 1 106 ? -1.729 2.606 10.321 1.00 90.06 106 PHE A O 1
ATOM 813 N N . THR A 1 107 ? -1.909 1.609 8.323 1.00 85.81 107 THR A N 1
ATOM 814 C CA . THR A 1 107 ? -0.460 1.420 8.124 1.00 85.81 107 THR A CA 1
ATOM 815 C C . THR A 1 107 ? 0.318 2.739 8.117 1.00 85.81 107 THR A C 1
ATOM 817 O O . THR A 1 107 ? 1.424 2.815 8.647 1.00 85.81 107 THR A O 1
ATOM 820 N N . THR A 1 108 ? -0.249 3.791 7.530 1.00 88.75 108 THR A N 1
ATOM 821 C CA . THR A 1 108 ? 0.388 5.119 7.429 1.00 88.75 108 THR A CA 1
ATOM 822 C C . THR A 1 108 ? 0.056 6.046 8.605 1.00 88.75 108 THR A C 1
ATOM 824 O O . THR A 1 108 ? 0.622 7.132 8.724 1.00 88.75 108 THR A O 1
ATOM 827 N N . GLY A 1 109 ? -0.851 5.630 9.493 1.00 89.69 109 GLY A N 1
ATOM 828 C CA . GLY A 1 109 ? -1.351 6.424 10.616 1.00 89.69 109 GLY A CA 1
ATOM 829 C C . GLY A 1 109 ? -2.200 7.634 10.221 1.00 89.69 109 GLY A C 1
ATOM 830 O O . GLY A 1 109 ? -2.326 8.572 11.008 1.00 89.69 109 GLY A O 1
ATOM 831 N N . ASN A 1 110 ? -2.802 7.635 9.030 1.00 91.81 110 ASN A N 1
ATOM 832 C CA . ASN A 1 110 ? -3.737 8.674 8.597 1.00 91.81 110 ASN A CA 1
ATOM 833 C C . ASN A 1 110 ? -5.153 8.421 9.153 1.00 91.81 110 ASN A C 1
ATOM 835 O O . ASN A 1 110 ? -6.121 8.216 8.419 1.00 91.81 110 ASN A O 1
ATOM 839 N N . LEU A 1 111 ? -5.270 8.413 10.482 1.00 92.81 111 LEU A N 1
ATOM 840 C CA . LEU A 1 111 ? -6.495 8.026 11.191 1.00 92.81 111 LEU A CA 1
ATOM 841 C C . LEU A 1 111 ? -7.667 8.986 10.940 1.00 92.81 111 LEU A C 1
ATOM 843 O O . LEU A 1 111 ? -8.821 8.562 10.930 1.00 92.81 111 LEU A O 1
ATOM 847 N N . THR A 1 112 ? -7.388 10.262 10.666 1.00 92.62 112 THR A N 1
ATOM 848 C CA . THR A 1 112 ? -8.419 11.235 10.278 1.00 92.62 112 THR A CA 1
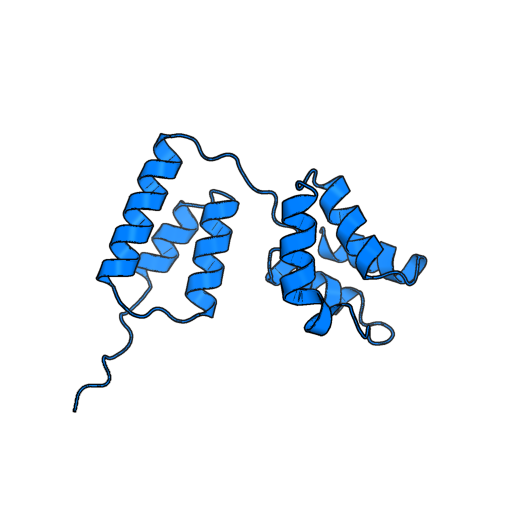ATOM 849 C C . THR A 1 112 ? -9.068 10.863 8.946 1.00 92.62 112 THR A C 1
ATOM 851 O O . THR A 1 112 ? -10.291 10.916 8.831 1.00 92.62 112 THR A O 1
ATOM 854 N N . ALA A 1 113 ? -8.281 10.450 7.945 1.00 90.25 113 ALA A N 1
ATOM 855 C CA . ALA A 1 113 ? -8.834 9.995 6.671 1.00 90.25 113 ALA A CA 1
ATOM 856 C C . ALA A 1 113 ? -9.672 8.719 6.849 1.00 90.25 113 ALA A C 1
ATOM 858 O O . ALA A 1 113 ? -10.773 8.641 6.305 1.00 90.25 113 ALA A O 1
ATOM 859 N N . ALA A 1 114 ? -9.209 7.777 7.680 1.00 90.75 114 ALA A N 1
ATOM 860 C CA . ALA A 1 114 ? -9.974 6.576 8.016 1.00 90.75 114 ALA A CA 1
ATOM 861 C C . ALA A 1 114 ? -11.329 6.904 8.668 1.00 90.75 114 ALA A C 1
ATOM 863 O O . ALA A 1 114 ? -12.357 6.383 8.235 1.00 90.75 114 ALA A O 1
ATOM 864 N N . TYR A 1 115 ? -11.356 7.829 9.633 1.00 90.69 115 TYR A N 1
ATOM 865 C CA . TYR A 1 115 ? -12.594 8.302 10.260 1.00 90.69 115 TYR A CA 1
ATOM 866 C C . TYR A 1 115 ? -13.571 8.914 9.252 1.00 90.69 115 TYR A C 1
ATOM 868 O O . TYR A 1 115 ? -14.745 8.539 9.196 1.00 90.69 115 TYR A O 1
ATOM 876 N N . LEU A 1 116 ? -13.094 9.855 8.434 1.00 91.06 116 LEU A N 1
ATOM 877 C CA . LEU A 1 116 ? -13.935 10.536 7.449 1.00 91.06 116 LEU A CA 1
ATOM 878 C C . LEU A 1 116 ? -14.480 9.554 6.405 1.00 91.06 116 LEU A C 1
ATOM 880 O O . LEU A 1 116 ? -15.635 9.649 6.000 1.00 91.06 116 LEU A O 1
ATOM 884 N N . SER A 1 117 ? -13.676 8.569 6.014 1.00 87.38 117 SER A N 1
ATOM 885 C CA . SER A 1 117 ? -14.105 7.515 5.102 1.00 87.38 117 SER A CA 1
ATOM 886 C C . SER A 1 117 ? -15.193 6.629 5.711 1.00 87.38 117 SER A C 1
ATOM 888 O O . SER A 1 117 ? -16.212 6.377 5.067 1.00 87.38 117 SER A O 1
ATOM 890 N N . LEU A 1 118 ? -15.030 6.204 6.968 1.00 85.62 118 LEU A N 1
ATOM 891 C CA . LEU A 1 118 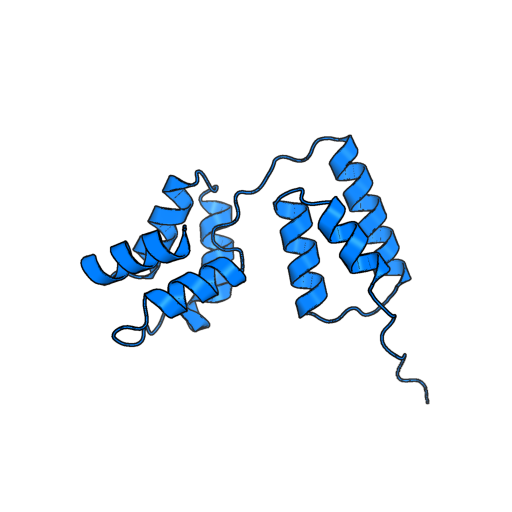? -16.024 5.381 7.661 1.00 85.62 118 LEU A CA 1
ATOM 892 C C . LEU A 1 118 ? -17.346 6.119 7.866 1.00 85.62 118 LEU A C 1
ATOM 894 O O . LEU A 1 118 ? -18.402 5.560 7.594 1.00 85.62 118 LEU A O 1
ATOM 898 N N . THR A 1 119 ? -17.304 7.391 8.262 1.00 86.25 119 THR A N 1
ATOM 899 C CA . THR A 1 119 ? -18.523 8.201 8.445 1.00 86.25 119 THR A CA 1
ATOM 900 C C . THR A 1 119 ? -19.282 8.454 7.139 1.00 86.25 119 THR A C 1
ATOM 902 O O . THR A 1 119 ? -20.500 8.618 7.157 1.00 86.25 119 THR A O 1
ATOM 905 N N . ALA A 1 120 ? -18.593 8.438 5.995 1.00 85.12 120 ALA A N 1
ATOM 906 C CA . ALA A 1 120 ? -19.216 8.509 4.675 1.00 85.12 120 ALA A CA 1
ATOM 907 C C . ALA A 1 120 ? -19.758 7.153 4.174 1.00 85.12 120 ALA A C 1
ATOM 909 O O . ALA A 1 120 ? -20.457 7.107 3.156 1.00 85.12 120 ALA A O 1
ATOM 910 N N . THR A 1 121 ? -19.437 6.048 4.853 1.00 81.44 121 THR A N 1
ATOM 911 C CA . THR A 1 121 ? -19.799 4.699 4.412 1.00 81.44 121 THR A CA 1
ATOM 912 C C . THR A 1 121 ? -21.224 4.362 4.810 1.00 81.44 121 THR A C 1
ATOM 914 O O . THR A 1 121 ? -21.646 4.560 5.945 1.00 81.44 121 THR A O 1
ATOM 917 N N . LYS A 1 122 ? -21.978 3.820 3.853 1.00 74.94 122 LYS A N 1
ATOM 918 C CA . LYS A 1 122 ? -23.308 3.260 4.096 1.00 74.94 122 LYS A CA 1
ATOM 919 C C . LYS A 1 122 ? -23.199 1.735 4.136 1.00 74.94 122 LYS A C 1
ATOM 921 O O . LYS A 1 122 ? -22.459 1.200 3.305 1.00 74.94 122 LYS A O 1
ATOM 926 N N . PRO A 1 123 ? -23.936 1.054 5.032 1.00 69.25 123 PRO A N 1
ATOM 927 C CA . PRO A 1 123 ? -24.010 -0.400 5.023 1.00 69.25 123 PRO A CA 1
ATOM 928 C C . PRO A 1 123 ? -24.400 -0.883 3.627 1.00 69.25 123 PRO A C 1
ATOM 930 O O . PRO A 1 123 ? -25.250 -0.266 2.968 1.00 69.25 123 PRO A O 1
ATOM 933 N N . LEU A 1 124 ? -23.785 -1.969 3.162 1.00 69.50 124 LEU A N 1
ATOM 934 C CA . LEU A 1 124 ? -24.299 -2.632 1.973 1.00 69.50 124 LEU A CA 1
ATOM 935 C C . LEU A 1 124 ? -25.721 -3.128 2.272 1.00 69.50 124 LEU A C 1
ATOM 937 O O . LEU A 1 124 ? -25.985 -3.577 3.390 1.00 69.50 124 LEU A O 1
ATOM 941 N N . PRO A 1 125 ? -26.657 -3.017 1.313 1.00 68.69 125 PRO A N 1
ATOM 942 C CA . PRO A 1 125 ? -27.974 -3.598 1.493 1.00 68.69 125 PRO A CA 1
ATOM 943 C C . PRO A 1 125 ? -27.786 -5.086 1.775 1.00 68.69 125 PRO A C 1
ATOM 945 O O . PRO A 1 125 ? -27.206 -5.806 0.959 1.00 68.69 125 PRO A O 1
ATOM 948 N N . THR A 1 126 ? -28.242 -5.532 2.942 1.00 63.19 126 THR A N 1
ATOM 949 C CA . THR A 1 126 ? -28.316 -6.952 3.248 1.00 63.19 126 THR A CA 1
ATOM 9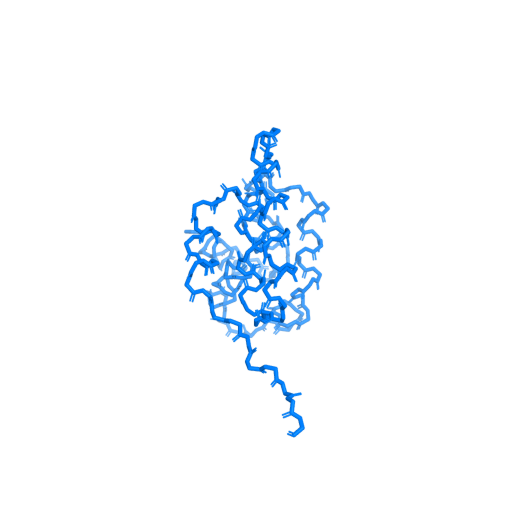50 C C . THR A 1 126 ? -29.200 -7.582 2.183 1.00 63.19 126 THR A C 1
ATOM 952 O O . THR A 1 126 ? -30.343 -7.172 1.977 1.00 63.19 126 THR A O 1
ATOM 955 N N . THR A 1 127 ? -28.656 -8.542 1.441 1.00 57.34 127 THR A N 1
ATOM 956 C CA . THR A 1 127 ? -29.457 -9.375 0.548 1.00 57.34 127 THR A CA 1
ATOM 957 C C . THR A 1 127 ? -30.344 -10.245 1.435 1.00 57.34 127 THR A C 1
ATOM 959 O O . THR A 1 127 ? -29.940 -11.301 1.906 1.00 57.34 127 THR A O 1
ATOM 962 N N . GLY A 1 128 ? -31.535 -9.740 1.751 1.00 60.84 128 GLY A N 1
ATOM 963 C CA . GLY A 1 128 ? -32.579 -10.456 2.470 1.00 60.84 128 GLY A CA 1
ATOM 964 C C . GLY A 1 128 ? -33.747 -10.756 1.536 1.00 60.84 128 GLY A C 1
ATOM 965 O O . GLY A 1 128 ? -34.292 -9.819 0.961 1.00 60.84 128 GLY A O 1
ATOM 966 N N . ASN A 1 129 ? -34.043 -12.055 1.404 1.00 44.19 129 ASN A N 1
ATOM 967 C CA . ASN A 1 129 ? -35.294 -12.731 1.012 1.00 44.19 129 ASN A CA 1
ATOM 968 C C . ASN A 1 129 ? -36.400 -11.922 0.320 1.00 44.19 129 ASN A C 1
ATOM 970 O O . ASN A 1 129 ? -37.025 -11.070 0.990 1.00 44.19 129 ASN A O 1
#

pLDDT: mean 89.36, std 8.9, range [44.19, 98.25]